Protein AF-A0A6N2D1R1-F1 (afdb_monomer_lite)

Sequence (76 aa):
MSATYGLRSDIFLIERWGLIAGIYAENLDYSFYGGPRFEIVPDFLELILTYGQGFNQRIKMPGFAIQLSFTPEQLW

pLDDT: mean 89.82, std 6.74, range [60.66, 96.12]

Structure (mmCIF, N/CA/C/O backbone):
data_AF-A0A6N2D1R1-F1
#
_entry.id   AF-A0A6N2D1R1-F1
#
loop_
_atom_site.group_PDB
_atom_site.id
_atom_site.type_symbol
_atom_site.label_atom_id
_atom_site.label_alt_id
_atom_site.label_comp_id
_atom_site.label_asym_id
_atom_site.label_entity_id
_atom_site.label_seq_id
_atom_site.pdbx_PDB_ins_code
_atom_site.Cartn_x
_atom_site.Cartn_y
_atom_site.Cartn_z
_atom_site.occupancy
_atom_site.B_iso_or_equiv
_atom_site.auth_seq_id
_atom_site.auth_comp_id
_atom_site.auth_asym_id
_atom_site.auth_atom_id
_atom_site.pdbx_PDB_model_num
ATOM 1 N N . MET A 1 1 ? 2.300 -9.676 -25.165 1.00 60.66 1 MET A N 1
ATOM 2 C CA . MET A 1 1 ? 1.548 -9.423 -23.918 1.00 60.66 1 MET A CA 1
ATOM 3 C C . MET A 1 1 ? 2.556 -9.030 -22.859 1.00 60.66 1 MET A C 1
ATOM 5 O O . MET A 1 1 ? 3.546 -9.735 -22.730 1.00 60.66 1 MET A O 1
ATOM 9 N N . SER A 1 2 ? 2.349 -7.899 -22.191 1.00 77.81 2 SER A N 1
ATOM 10 C CA . SER A 1 2 ? 3.171 -7.474 -21.056 1.00 77.81 2 SER A CA 1
ATOM 11 C C . SER A 1 2 ? 2.595 -8.116 -19.796 1.00 77.81 2 SER A C 1
ATOM 13 O O . SER A 1 2 ? 1.377 -8.077 -19.616 1.00 77.81 2 SER A O 1
ATOM 15 N N . ALA A 1 3 ? 3.424 -8.766 -18.981 1.00 80.56 3 ALA A N 1
ATOM 16 C CA . ALA A 1 3 ? 3.000 -9.335 -17.706 1.00 80.56 3 ALA A CA 1
ATOM 17 C C . ALA A 1 3 ? 3.509 -8.447 -16.569 1.00 80.56 3 ALA A C 1
ATOM 19 O O . ALA A 1 3 ? 4.711 -8.195 -16.474 1.00 80.56 3 ALA A O 1
ATOM 20 N N . THR A 1 4 ? 2.596 -7.995 -15.713 1.00 86.31 4 THR A N 1
ATOM 21 C CA . THR A 1 4 ? 2.935 -7.276 -14.483 1.00 86.31 4 THR A CA 1
ATOM 22 C C . THR A 1 4 ? 2.981 -8.270 -13.332 1.00 86.31 4 THR A C 1
ATOM 24 O O . THR A 1 4 ? 2.010 -8.981 -13.078 1.00 86.31 4 THR A O 1
ATOM 27 N N . TYR A 1 5 ? 4.105 -8.320 -12.630 1.00 90.44 5 TYR A N 1
ATOM 28 C CA . TYR A 1 5 ? 4.283 -9.114 -11.417 1.00 90.44 5 TYR A CA 1
ATOM 29 C C . TYR A 1 5 ? 4.780 -8.212 -10.294 1.00 90.44 5 TYR A C 1
ATOM 31 O O . TYR A 1 5 ? 5.353 -7.155 -10.541 1.00 90.44 5 TYR A O 1
ATOM 39 N N . GLY A 1 6 ? 4.548 -8.595 -9.045 1.00 91.19 6 GLY A N 1
ATOM 40 C CA . GLY A 1 6 ? 4.985 -7.778 -7.924 1.00 91.19 6 GLY A CA 1
ATOM 41 C C . GLY A 1 6 ? 4.768 -8.432 -6.577 1.00 91.19 6 GLY A C 1
ATOM 42 O O . GLY A 1 6 ? 4.065 -9.434 -6.457 1.00 91.19 6 GLY A O 1
ATOM 43 N N . LEU A 1 7 ? 5.390 -7.827 -5.573 1.00 93.94 7 LEU A N 1
ATOM 44 C CA . LEU A 1 7 ? 5.215 -8.155 -4.168 1.00 93.94 7 LEU A CA 1
ATOM 45 C C . LEU A 1 7 ? 4.564 -6.958 -3.481 1.00 93.94 7 LEU A C 1
ATOM 47 O O . LEU A 1 7 ? 5.031 -5.829 -3.630 1.00 93.94 7 LEU A O 1
ATOM 51 N N . ARG A 1 8 ? 3.513 -7.224 -2.710 1.00 92.88 8 ARG A N 1
ATOM 52 C CA . ARG A 1 8 ? 2.857 -6.264 -1.825 1.00 92.88 8 ARG A CA 1
ATOM 53 C C . ARG A 1 8 ? 2.921 -6.800 -0.401 1.00 92.88 8 ARG A C 1
ATOM 55 O O . ARG A 1 8 ? 2.664 -7.982 -0.185 1.00 92.88 8 ARG A O 1
ATOM 62 N N . SER A 1 9 ? 3.187 -5.903 0.535 1.00 92.81 9 SER A N 1
ATOM 63 C CA . SER A 1 9 ? 3.129 -6.153 1.966 1.00 92.81 9 SER A CA 1
ATOM 64 C C . SER A 1 9 ? 2.226 -5.131 2.643 1.00 92.81 9 SER A C 1
ATOM 66 O O . SER A 1 9 ? 2.301 -3.933 2.362 1.00 92.81 9 SER A O 1
ATOM 68 N N . ASP A 1 10 ? 1.428 -5.623 3.582 1.00 91.50 10 ASP A N 1
ATOM 69 C CA . ASP A 1 10 ? 0.625 -4.827 4.499 1.00 91.50 10 ASP A CA 1
ATOM 70 C C . ASP A 1 10 ? 1.140 -5.099 5.916 1.00 91.50 10 ASP A C 1
ATOM 72 O O . ASP A 1 10 ? 1.153 -6.240 6.379 1.00 91.50 10 ASP A O 1
ATOM 76 N N . ILE A 1 11 ? 1.628 -4.058 6.586 1.00 90.06 11 ILE A N 1
ATOM 77 C CA . ILE A 1 11 ? 2.205 -4.144 7.930 1.00 90.06 11 ILE A CA 1
ATOM 78 C C . ILE A 1 11 ? 1.340 -3.316 8.866 1.00 90.06 11 ILE A C 1
ATOM 80 O O . ILE A 1 11 ? 1.230 -2.106 8.689 1.00 90.06 11 ILE A O 1
ATOM 84 N N . PHE A 1 12 ? 0.759 -3.946 9.881 1.00 88.19 12 PHE A N 1
ATOM 85 C CA . PHE A 1 12 ? 0.020 -3.253 10.933 1.00 88.19 12 PHE A CA 1
ATOM 86 C C . PHE A 1 12 ? 0.973 -2.895 12.074 1.00 88.19 12 PHE A C 1
ATOM 88 O O . PHE A 1 12 ? 1.687 -3.757 12.584 1.00 88.19 12 PHE A O 1
ATOM 95 N N . LEU A 1 13 ? 1.011 -1.615 12.444 1.00 83.81 13 LEU A N 1
ATOM 96 C CA . LEU A 1 13 ? 1.887 -1.095 13.498 1.00 83.81 13 LEU A CA 1
ATOM 97 C C . LEU A 1 13 ? 1.162 -1.059 14.848 1.00 83.81 13 LEU A C 1
ATOM 99 O O . LEU A 1 13 ? 1.714 -1.468 15.864 1.00 83.81 13 LEU A O 1
ATOM 103 N N . ILE A 1 14 ? -0.075 -0.564 14.837 1.00 86.94 14 ILE A N 1
ATOM 104 C CA . ILE A 1 14 ? -1.016 -0.511 15.965 1.00 86.94 14 ILE A CA 1
ATOM 105 C C . ILE A 1 14 ? -2.423 -0.782 15.424 1.00 86.94 14 ILE A C 1
ATOM 107 O O . ILE A 1 14 ? -2.613 -0.755 14.211 1.00 86.94 14 ILE A O 1
ATOM 111 N N . GLU A 1 15 ? -3.410 -0.985 16.302 1.00 84.50 15 GLU A N 1
ATOM 112 C CA . GLU A 1 15 ? -4.764 -1.456 15.942 1.00 84.50 15 GLU A CA 1
ATOM 113 C C . GLU A 1 15 ? -5.392 -0.765 14.724 1.00 84.50 15 GLU A C 1
ATOM 115 O O . GLU A 1 15 ? -6.060 -1.416 13.939 1.00 84.50 15 GLU A O 1
ATOM 120 N N . ARG A 1 16 ? -5.160 0.540 14.534 1.00 90.06 16 ARG A N 1
ATOM 121 C CA . ARG A 1 16 ? -5.783 1.318 13.449 1.00 90.06 16 ARG A CA 1
ATOM 122 C C . ARG A 1 16 ? -4.821 1.840 12.395 1.00 90.06 16 ARG A C 1
ATOM 124 O O . ARG A 1 16 ? -5.263 2.518 11.474 1.00 90.06 16 ARG A O 1
ATOM 131 N N . TRP A 1 17 ? -3.520 1.603 12.539 1.00 94.50 17 TRP A N 1
ATOM 132 C CA . TRP A 1 17 ? -2.516 2.143 11.623 1.00 94.50 17 TRP A CA 1
ATOM 133 C C . TRP A 1 17 ? -1.663 1.039 11.036 1.00 94.50 17 TRP A C 1
ATOM 135 O O . TRP A 1 17 ? -1.077 0.223 11.749 1.00 94.50 17 TRP A O 1
ATOM 145 N N . GLY A 1 18 ? -1.515 1.096 9.722 1.00 94.88 18 GLY A N 1
ATOM 146 C CA . GLY A 1 18 ? -0.608 0.245 8.987 1.00 94.88 18 GLY A CA 1
ATOM 147 C C . GLY A 1 18 ? 0.132 0.992 7.893 1.00 94.88 18 GLY A C 1
ATOM 148 O O . GLY A 1 18 ? -0.098 2.171 7.617 1.00 94.88 18 GLY A O 1
ATOM 149 N N . LEU A 1 19 ? 1.039 0.269 7.262 1.00 94.56 19 LEU A N 1
ATOM 150 C CA . LEU A 1 19 ? 1.761 0.675 6.076 1.00 94.56 19 LEU A CA 1
ATOM 151 C C . LEU A 1 19 ? 1.476 -0.339 4.981 1.00 94.56 19 LEU A C 1
ATOM 153 O O . LEU A 1 19 ? 1.548 -1.546 5.209 1.00 94.56 1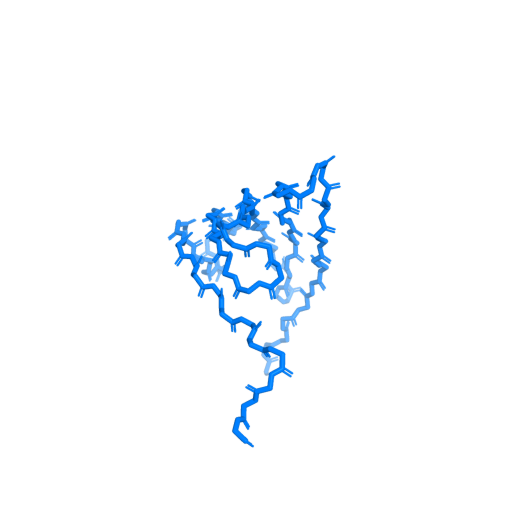9 LEU A O 1
ATOM 157 N N . ILE A 1 20 ? 1.194 0.172 3.793 1.00 94.69 20 ILE A N 1
ATOM 158 C CA . ILE A 1 20 ? 1.184 -0.612 2.569 1.00 94.69 20 ILE A CA 1
ATOM 159 C C . ILE A 1 20 ? 2.441 -0.265 1.786 1.00 94.69 20 ILE A C 1
ATOM 161 O O . ILE A 1 20 ? 2.801 0.906 1.651 1.00 94.69 20 ILE A O 1
ATOM 165 N N . ALA A 1 21 ? 3.120 -1.279 1.278 1.00 94.69 21 ALA A N 1
ATOM 166 C CA . ALA A 1 21 ? 4.249 -1.095 0.386 1.00 94.69 21 ALA A CA 1
ATOM 167 C C . ALA A 1 21 ? 4.261 -2.210 -0.648 1.00 94.69 21 ALA A C 1
ATOM 169 O O . ALA A 1 21 ? 3.962 -3.363 -0.340 1.00 94.69 21 ALA A O 1
ATOM 170 N N . GLY A 1 22 ? 4.656 -1.892 -1.870 1.00 94.50 22 GLY A N 1
ATOM 171 C CA . GLY A 1 22 ? 4.907 -2.913 -2.861 1.00 94.50 22 GLY A CA 1
ATOM 172 C C . GLY A 1 22 ? 5.814 -2.458 -3.980 1.00 94.50 22 GLY A C 1
ATOM 173 O O . GLY A 1 22 ? 6.021 -1.270 -4.228 1.00 94.50 22 GLY A O 1
ATOM 174 N N . ILE A 1 23 ? 6.37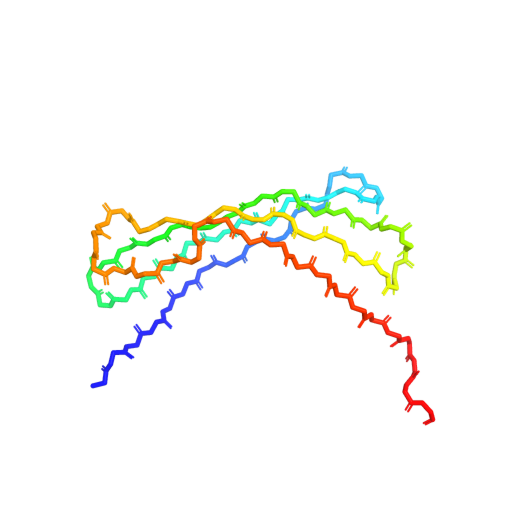5 -3.458 -4.640 1.00 94.06 23 ILE A N 1
ATOM 175 C CA . ILE A 1 23 ? 7.257 -3.313 -5.786 1.00 94.06 23 ILE A CA 1
ATOM 176 C C . ILE A 1 23 ? 6.636 -4.124 -6.912 1.00 94.06 23 ILE A C 1
ATOM 178 O O . ILE A 1 23 ? 6.318 -5.301 -6.735 1.00 94.06 23 ILE A O 1
ATOM 182 N N . TYR A 1 24 ? 6.482 -3.490 -8.066 1.00 92.06 24 TYR A N 1
ATOM 183 C CA . TYR A 1 24 ? 5.990 -4.117 -9.282 1.00 92.06 24 TYR A CA 1
ATOM 184 C C . TYR A 1 24 ? 7.055 -4.063 -10.360 1.00 92.06 24 TYR A C 1
ATOM 186 O O . TYR A 1 24 ? 7.889 -3.156 -10.393 1.00 92.06 24 TYR A O 1
ATOM 194 N N . ALA A 1 25 ? 6.999 -5.032 -11.255 1.00 91.19 25 ALA A N 1
ATOM 195 C CA . ALA A 1 25 ? 7.819 -5.094 -12.436 1.00 91.19 25 ALA A CA 1
ATOM 196 C C . ALA A 1 25 ? 6.946 -5.397 -13.650 1.00 91.19 25 ALA A C 1
ATOM 198 O O . ALA A 1 25 ? 6.020 -6.211 -13.600 1.00 91.19 25 ALA A O 1
ATOM 199 N N . GLU A 1 26 ? 7.263 -4.715 -14.741 1.00 90.12 26 GLU A N 1
ATOM 200 C CA . GLU A 1 26 ? 6.662 -4.916 -16.046 1.00 90.12 26 GLU A CA 1
ATOM 201 C C . GLU A 1 26 ? 7.804 -5.074 -17.057 1.00 90.12 26 GLU A C 1
ATOM 203 O O . GLU A 1 26 ? 8.529 -4.128 -17.369 1.00 90.12 26 GLU A O 1
ATOM 208 N N . ASN A 1 27 ? 8.001 -6.299 -17.550 1.00 87.00 27 ASN A N 1
ATOM 209 C CA . ASN A 1 27 ? 9.175 -6.698 -18.338 1.00 87.00 27 ASN A CA 1
ATOM 210 C C . ASN A 1 27 ? 10.509 -6.462 -17.591 1.00 87.00 27 ASN A C 1
ATOM 212 O O . ASN A 1 27 ? 10.871 -7.254 -16.729 1.00 87.00 27 ASN A O 1
ATOM 216 N N . LEU A 1 28 ? 11.252 -5.405 -17.940 1.00 85.81 28 LEU A N 1
ATOM 217 C CA . LEU A 1 28 ? 12.531 -5.018 -17.319 1.00 85.81 28 LEU A CA 1
ATOM 218 C C . LEU A 1 28 ? 12.435 -3.704 -16.534 1.00 85.81 28 LEU A C 1
ATOM 220 O O . LEU A 1 28 ? 13.438 -3.228 -16.002 1.00 85.81 28 LEU A O 1
ATOM 224 N N . ASP A 1 29 ? 11.253 -3.098 -16.496 1.00 90.06 29 ASP A N 1
ATOM 225 C CA . ASP A 1 29 ? 11.015 -1.867 -15.765 1.00 90.06 29 ASP A CA 1
ATOM 226 C C . ASP A 1 29 ? 10.440 -2.193 -14.385 1.00 90.06 29 ASP A C 1
ATOM 228 O O . ASP A 1 29 ? 9.710 -3.170 -14.208 1.00 90.06 29 ASP A O 1
ATOM 232 N N . TYR A 1 30 ? 10.772 -1.358 -13.404 1.00 91.88 30 TYR A N 1
ATOM 233 C CA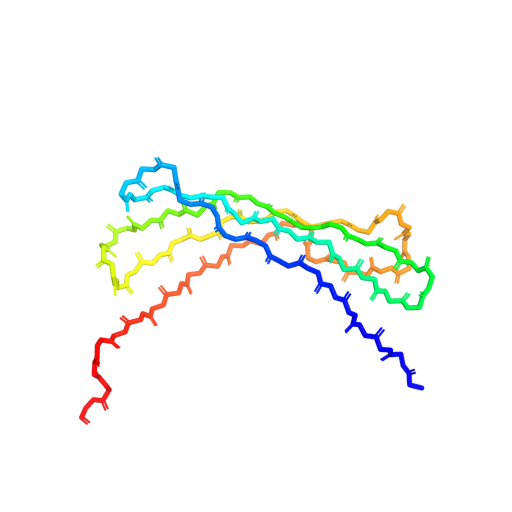 . TYR A 1 30 ? 10.367 -1.532 -12.014 1.00 91.88 30 TYR A CA 1
ATOM 234 C C . TYR A 1 30 ? 9.654 -0.278 -11.515 1.00 91.88 30 TYR A C 1
ATOM 236 O O . TYR A 1 30 ? 9.951 0.846 -11.936 1.00 91.88 30 TYR A O 1
ATOM 244 N N . SER A 1 31 ? 8.757 -0.458 -10.560 1.00 94.19 31 SER A N 1
ATOM 245 C CA . SER A 1 31 ? 8.074 0.625 -9.869 1.00 94.19 31 SER A CA 1
ATOM 246 C C . SER A 1 31 ? 7.833 0.275 -8.415 1.00 94.19 31 SER A C 1
ATOM 248 O O . SER A 1 31 ? 7.706 -0.899 -8.072 1.00 94.19 31 SER A O 1
ATOM 250 N N . PHE A 1 32 ? 7.705 1.291 -7.575 1.00 93.75 32 PHE A N 1
ATOM 251 C CA . PHE A 1 32 ? 7.278 1.128 -6.195 1.00 93.75 32 PHE A CA 1
ATOM 252 C C . PHE A 1 32 ? 5.956 1.849 -5.968 1.00 93.75 32 PHE A C 1
ATOM 254 O O . PHE A 1 32 ? 5.619 2.805 -6.671 1.00 93.75 32 PHE A O 1
ATOM 261 N N . TYR A 1 33 ? 5.230 1.407 -4.954 1.00 93.75 33 TYR A N 1
ATOM 262 C CA . TYR A 1 33 ? 4.161 2.183 -4.355 1.00 93.75 33 TYR A CA 1
ATOM 263 C C . TYR A 1 33 ? 4.115 1.932 -2.853 1.00 93.75 33 TYR A C 1
ATOM 265 O O . TYR A 1 33 ? 4.561 0.891 -2.368 1.00 93.75 33 TYR A O 1
ATOM 273 N N . GLY A 1 34 ? 3.562 2.876 -2.112 1.00 95.12 34 GLY A N 1
ATOM 274 C CA . GLY A 1 34 ? 3.284 2.664 -0.706 1.00 95.12 34 GLY A CA 1
ATOM 275 C C . GLY A 1 34 ? 2.787 3.908 -0.002 1.00 95.12 34 GLY A C 1
ATOM 276 O O . GLY A 1 34 ? 2.731 4.995 -0.578 1.00 95.12 34 GLY A O 1
ATOM 277 N N . GLY A 1 35 ? 2.423 3.737 1.258 1.00 95.88 35 GLY A N 1
ATOM 278 C CA . GLY A 1 35 ? 2.009 4.826 2.123 1.00 95.88 35 GLY A CA 1
ATOM 279 C C . GLY A 1 35 ? 1.224 4.346 3.340 1.00 95.88 35 GLY A C 1
ATOM 280 O O . GLY A 1 35 ? 1.163 3.141 3.608 1.00 95.88 35 GLY A O 1
ATOM 281 N N . PRO A 1 36 ? 0.679 5.280 4.130 1.00 96.06 36 PRO A N 1
ATOM 282 C CA . PRO A 1 36 ? -0.076 4.938 5.319 1.00 96.06 36 PRO A CA 1
ATOM 283 C C . PRO A 1 36 ? -1.464 4.388 4.985 1.00 96.06 36 PRO A C 1
ATOM 285 O O . PRO A 1 36 ? -2.158 4.858 4.079 1.00 96.06 36 PRO A O 1
ATOM 288 N N . ARG A 1 37 ? -1.880 3.428 5.803 1.00 94.44 37 ARG A N 1
ATOM 289 C CA . ARG A 1 37 ? -3.237 2.903 5.898 1.00 94.44 37 ARG A CA 1
ATOM 290 C C . ARG A 1 37 ? -3.778 3.208 7.288 1.00 94.44 37 ARG A C 1
ATOM 292 O O . ARG A 1 37 ? -3.079 3.015 8.282 1.00 94.44 37 ARG A O 1
ATOM 299 N N . PHE A 1 38 ? -5.015 3.679 7.344 1.00 95.12 38 PHE A N 1
ATOM 300 C CA . PHE A 1 38 ? -5.696 4.038 8.575 1.00 95.12 38 PHE A CA 1
ATOM 301 C C . PHE A 1 38 ? -7.118 3.483 8.593 1.00 95.12 38 PHE A C 1
ATOM 303 O O . PHE A 1 38 ? -7.891 3.719 7.667 1.00 95.12 38 PHE A O 1
ATOM 310 N N . GLU A 1 39 ? -7.482 2.788 9.664 1.00 94.38 39 GLU A N 1
ATOM 311 C CA . GLU A 1 39 ? -8.849 2.329 9.901 1.00 94.38 39 GLU A CA 1
ATOM 312 C C . GLU A 1 39 ? -9.647 3.426 10.612 1.00 94.38 39 GLU A C 1
ATOM 314 O O . GLU A 1 39 ? -9.452 3.720 11.797 1.00 94.38 39 GLU A O 1
ATOM 319 N N . ILE A 1 40 ? -10.563 4.047 9.866 1.00 94.75 40 ILE A N 1
ATOM 320 C CA . ILE A 1 40 ? -11.491 5.054 10.390 1.00 94.75 40 ILE A CA 1
ATOM 321 C C . ILE A 1 40 ? -12.478 4.366 11.336 1.00 94.75 40 ILE A C 1
ATOM 323 O O . ILE A 1 40 ? -12.674 4.804 12.475 1.00 94.75 40 ILE A O 1
ATOM 327 N N . VAL A 1 41 ? -13.059 3.261 10.867 1.00 92.31 41 VAL A N 1
ATOM 328 C CA . VAL A 1 41 ? -13.903 2.358 11.650 1.00 92.31 41 VAL A CA 1
ATOM 329 C C . VAL A 1 41 ? -13.264 0.971 11.575 1.00 92.31 41 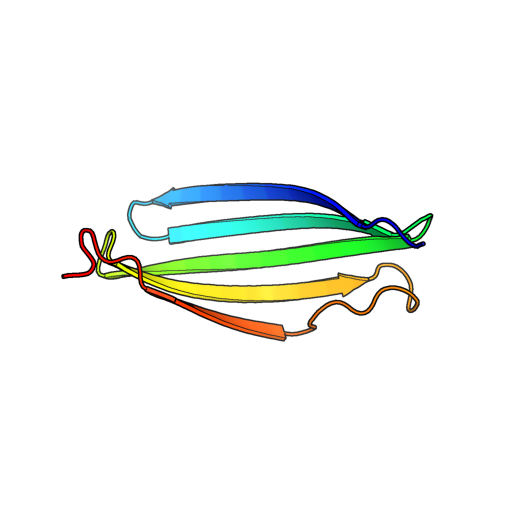VAL A C 1
ATOM 331 O O . VAL A 1 41 ? -13.104 0.480 10.453 1.00 92.31 41 VAL A O 1
ATOM 334 N N . PRO A 1 42 ? -12.895 0.362 12.719 1.00 89.00 42 PRO A N 1
ATOM 335 C CA . PRO A 1 42 ? -12.273 -0.960 12.743 1.00 89.00 42 PRO A CA 1
ATOM 336 C C . PRO A 1 42 ? -13.082 -1.974 11.939 1.00 89.00 42 PRO A C 1
ATOM 338 O O . PRO A 1 42 ? -14.313 -1.944 11.995 1.00 89.00 42 PRO A O 1
ATOM 341 N N . ASP A 1 43 ? -12.384 -2.810 11.172 1.00 87.31 43 ASP A N 1
ATOM 342 C CA . ASP A 1 43 ? -12.947 -3.911 10.372 1.00 87.31 43 ASP A CA 1
ATOM 343 C C . ASP A 1 43 ? -14.013 -3.516 9.329 1.00 87.31 43 ASP A C 1
ATOM 345 O O . ASP A 1 43 ? -14.635 -4.380 8.719 1.00 87.31 43 ASP A O 1
ATOM 349 N N . PHE A 1 44 ? -14.217 -2.218 9.076 1.00 92.12 44 PHE A N 1
ATOM 350 C CA . PHE A 1 44 ? -15.324 -1.736 8.245 1.00 92.12 44 PHE A CA 1
ATOM 351 C C . PHE A 1 44 ? -14.916 -0.671 7.233 1.00 92.12 44 PHE A C 1
ATOM 353 O O . PHE A 1 44 ? -15.241 -0.786 6.049 1.00 92.12 44 PHE A O 1
ATOM 360 N N . LEU A 1 45 ? -14.230 0.382 7.689 1.00 94.56 45 LEU A N 1
ATOM 361 C CA . LEU A 1 45 ? -13.906 1.546 6.868 1.00 94.56 45 LEU A CA 1
ATOM 362 C C . LEU A 1 45 ? -12.443 1.937 7.034 1.00 94.56 45 LEU A C 1
ATOM 364 O O . LEU A 1 45 ? -12.011 2.354 8.110 1.00 94.56 45 LEU A O 1
ATOM 368 N N . GLU A 1 46 ? -11.719 1.915 5.923 1.00 95.06 46 GLU A N 1
ATOM 369 C CA . GLU A 1 46 ? -10.306 2.269 5.861 1.00 95.06 46 GLU A CA 1
ATOM 370 C C . GLU A 1 46 ? -10.021 3.362 4.830 1.00 95.06 46 GLU A C 1
ATOM 372 O O . GLU A 1 46 ? -10.657 3.452 3.778 1.00 95.06 46 GLU A O 1
ATOM 377 N N . LEU A 1 47 ? -9.019 4.178 5.143 1.00 96.12 47 LEU A N 1
ATOM 378 C CA . LEU A 1 47 ? -8.403 5.158 4.266 1.00 96.12 47 LEU A CA 1
ATOM 379 C C . LEU A 1 47 ? -6.964 4.733 3.992 1.00 96.12 47 LEU A C 1
ATOM 381 O O . L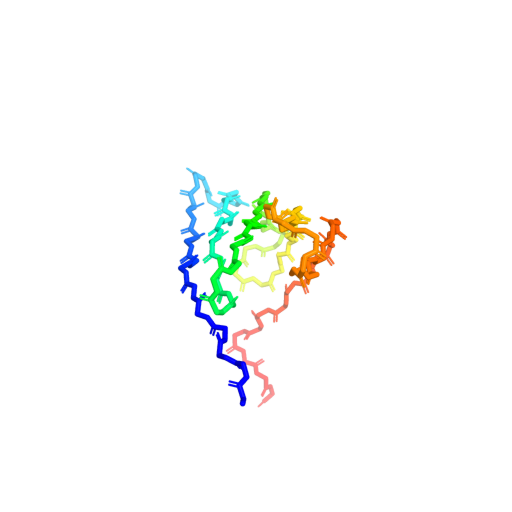EU A 1 47 ? -6.185 4.507 4.918 1.00 96.12 47 LEU A O 1
ATOM 385 N N . ILE A 1 48 ? -6.591 4.687 2.721 1.00 95.31 48 ILE A N 1
ATOM 386 C CA . ILE A 1 48 ? -5.224 4.416 2.293 1.00 95.31 48 ILE A CA 1
ATOM 387 C C . ILE A 1 48 ? -4.752 5.590 1.446 1.00 95.31 48 ILE A C 1
ATOM 389 O O . ILE A 1 48 ? -5.375 5.949 0.445 1.00 95.31 48 ILE A O 1
ATOM 393 N N . LEU A 1 49 ? -3.642 6.193 1.860 1.00 96.12 49 LEU A N 1
ATOM 394 C CA . LEU A 1 49 ? -2.958 7.224 1.093 1.00 96.12 49 LEU A CA 1
ATOM 395 C C . LEU A 1 49 ? -1.697 6.593 0.531 1.00 96.12 49 LEU A C 1
ATOM 397 O O . LEU A 1 49 ? -0.834 6.167 1.291 1.00 96.12 49 LEU A O 1
ATOM 401 N N . THR A 1 50 ? -1.576 6.528 -0.788 1.00 95.81 50 THR A N 1
ATOM 402 C CA . THR A 1 50 ? -0.399 5.930 -1.422 1.00 95.81 50 THR A CA 1
ATOM 403 C C . THR A 1 50 ? 0.261 6.893 -2.379 1.00 95.81 50 THR A C 1
ATOM 405 O O . THR A 1 50 ? -0.413 7.644 -3.086 1.00 95.81 50 THR A O 1
ATOM 408 N N . TYR A 1 51 ? 1.582 6.811 -2.438 1.00 95.25 51 TYR A N 1
ATOM 409 C CA . TYR A 1 51 ? 2.367 7.362 -3.521 1.00 95.25 51 TYR A CA 1
ATOM 410 C C . TYR A 1 51 ? 3.014 6.228 -4.314 1.00 95.25 51 TYR A C 1
ATOM 412 O O . TYR A 1 51 ? 3.559 5.297 -3.718 1.00 95.25 51 TYR A O 1
ATOM 420 N N . GLY A 1 52 ? 2.953 6.297 -5.639 1.00 94.50 52 GLY A N 1
ATOM 421 C CA . GLY A 1 52 ? 3.548 5.322 -6.539 1.00 94.50 52 GLY A CA 1
ATOM 422 C C . GLY A 1 52 ? 4.377 5.982 -7.629 1.00 94.50 52 GLY A C 1
ATOM 423 O O . GLY A 1 52 ? 3.985 6.987 -8.220 1.00 94.50 52 GLY A O 1
ATOM 424 N N . GLN A 1 53 ? 5.528 5.393 -7.936 1.00 93.25 53 GLN A N 1
ATOM 425 C CA . GLN A 1 53 ? 6.410 5.895 -8.979 1.00 93.25 53 GLN A CA 1
ATOM 426 C C . GLN A 1 53 ? 7.181 4.758 -9.657 1.00 93.25 53 GLN A C 1
ATOM 428 O O . GLN A 1 53 ? 7.669 3.825 -9.019 1.00 93.25 53 GLN A O 1
ATOM 433 N N . GLY A 1 54 ? 7.302 4.852 -10.983 1.00 92.44 54 GLY A N 1
ATOM 434 C CA . GLY A 1 54 ? 8.227 4.035 -11.763 1.00 92.44 54 GLY A CA 1
ATOM 435 C C . GLY A 1 54 ? 9.664 4.523 -11.597 1.00 92.44 54 GLY A C 1
ATOM 436 O O . GLY A 1 54 ? 9.921 5.722 -11.685 1.00 92.44 54 GLY A O 1
ATOM 437 N N . PHE A 1 55 ? 10.612 3.603 -11.410 1.00 89.56 55 PHE A N 1
ATOM 438 C CA . PHE A 1 55 ? 12.039 3.950 -11.435 1.00 89.56 55 PHE A CA 1
ATOM 439 C C . PHE A 1 55 ? 12.465 4.458 -12.820 1.00 89.56 55 PHE A C 1
ATOM 441 O O . PHE A 1 55 ? 13.342 5.311 -12.928 1.00 89.56 55 PHE A O 1
ATOM 448 N N . ASN A 1 56 ? 11.775 3.990 -13.864 1.00 85.44 56 ASN A N 1
ATOM 449 C CA . ASN A 1 56 ? 11.859 4.503 -15.226 1.00 85.44 56 ASN A CA 1
ATOM 450 C C . ASN A 1 56 ? 10.513 5.109 -15.649 1.00 85.44 56 ASN A C 1
ATOM 452 O O . ASN A 1 56 ? 9.454 4.688 -15.190 1.00 85.44 56 ASN A O 1
ATOM 456 N N . GLN A 1 57 ? 10.536 6.029 -16.618 1.00 75.75 57 GLN A N 1
ATOM 457 C CA . GLN A 1 57 ? 9.329 6.694 -17.146 1.00 75.75 57 GLN A CA 1
ATOM 458 C C . GLN A 1 57 ? 8.383 5.768 -17.940 1.00 75.75 57 GLN A C 1
ATOM 460 O O . GLN A 1 57 ? 7.345 6.213 -18.426 1.00 75.75 57 GLN A O 1
ATOM 465 N N . ARG A 1 58 ? 8.748 4.493 -18.114 1.00 81.19 58 ARG A N 1
ATOM 466 C CA . ARG A 1 58 ? 7.996 3.518 -18.915 1.00 81.19 58 ARG A CA 1
ATOM 467 C C . ARG A 1 58 ? 6.810 2.918 -18.163 1.00 81.19 58 ARG A C 1
ATOM 469 O O . ARG A 1 58 ? 5.790 2.658 -18.792 1.00 81.19 58 ARG A O 1
ATOM 476 N N . ILE A 1 59 ? 6.913 2.763 -16.840 1.00 80.25 59 ILE A N 1
ATOM 477 C CA . ILE A 1 59 ? 5.798 2.302 -16.005 1.00 80.25 59 ILE A CA 1
ATOM 478 C C . ILE A 1 59 ? 5.055 3.515 -15.458 1.00 80.25 59 ILE A C 1
ATOM 480 O O . ILE A 1 59 ? 5.610 4.324 -14.711 1.00 80.25 59 ILE A O 1
ATOM 484 N N . LYS A 1 60 ? 3.770 3.618 -15.798 1.00 80.25 60 LYS A N 1
ATOM 485 C CA . LYS A 1 60 ? 2.872 4.608 -15.205 1.00 80.25 60 LYS A CA 1
ATOM 486 C C . LYS A 1 60 ? 2.285 4.045 -13.917 1.00 80.25 60 LYS A C 1
ATOM 488 O O . LYS A 1 60 ? 1.357 3.246 -13.958 1.00 80.25 60 LYS A O 1
ATOM 493 N N . MET A 1 61 ? 2.817 4.486 -12.783 1.00 83.06 61 MET A N 1
ATOM 494 C CA . MET A 1 61 ? 2.160 4.313 -11.488 1.00 83.06 61 MET A CA 1
ATOM 495 C C . MET A 1 61 ? 1.241 5.502 -11.193 1.00 83.06 61 MET A C 1
ATOM 497 O O . MET A 1 61 ? 1.517 6.618 -11.650 1.00 83.06 61 MET A O 1
ATOM 501 N N . PRO A 1 62 ? 0.162 5.297 -10.421 1.00 77.50 62 PRO A N 1
ATOM 502 C CA . PRO A 1 62 ? -0.579 6.409 -9.855 1.00 77.50 62 PRO A CA 1
ATOM 503 C C . PRO A 1 62 ? 0.350 7.170 -8.904 1.00 77.50 62 PRO A C 1
ATOM 505 O O . PRO A 1 62 ? 0.756 6.629 -7.881 1.00 77.50 62 PRO A O 1
ATOM 508 N N . GLY A 1 63 ? 0.694 8.408 -9.282 1.00 88.56 63 GLY A N 1
ATOM 509 C CA . GLY A 1 63 ? 1.576 9.296 -8.524 1.00 88.56 63 GLY A CA 1
ATOM 510 C C . GLY A 1 63 ? 1.119 9.409 -7.079 1.00 88.56 63 GLY A C 1
ATOM 511 O O . GLY A 1 63 ? 1.682 8.769 -6.214 1.00 88.56 63 GLY A O 1
ATOM 512 N N . PHE A 1 64 ? 0.058 10.168 -6.821 1.00 94.06 64 PHE A N 1
ATOM 513 C CA . PHE A 1 64 ? -0.622 10.177 -5.527 1.00 94.06 64 PHE A CA 1
ATOM 514 C C . PHE A 1 64 ? -2.031 9.611 -5.695 1.00 94.06 64 PHE A C 1
ATOM 516 O O . PHE A 1 64 ? -2.740 9.995 -6.627 1.00 94.06 64 PHE A O 1
ATOM 523 N N . ALA A 1 65 ? -2.432 8.715 -4.800 1.00 94.19 65 ALA A N 1
ATOM 524 C CA . ALA A 1 65 ? -3.760 8.123 -4.788 1.00 94.19 65 ALA A CA 1
ATOM 525 C C . ALA A 1 65 ? -4.349 8.116 -3.376 1.00 94.19 65 ALA A C 1
ATOM 527 O O . ALA A 1 65 ? -3.657 7.857 -2.389 1.00 94.19 65 ALA A O 1
ATOM 528 N N . ILE A 1 66 ? -5.652 8.384 -3.322 1.00 95.88 66 ILE A N 1
ATOM 529 C CA . ILE A 1 66 ? -6.487 8.275 -2.130 1.00 95.88 66 ILE A CA 1
ATOM 530 C C . ILE A 1 66 ? -7.461 7.132 -2.388 1.00 95.88 66 ILE A C 1
ATOM 532 O O . ILE A 1 66 ? -8.219 7.179 -3.357 1.00 95.88 66 ILE A O 1
ATOM 536 N N . GLN A 1 67 ? -7.447 6.123 -1.527 1.00 94.69 67 GLN A N 1
ATOM 537 C CA . GLN A 1 67 ? -8.363 4.993 -1.582 1.00 94.69 67 GLN A CA 1
ATOM 538 C C . GLN A 1 67 ? -9.187 4.933 -0.297 1.00 94.69 67 GLN A C 1
ATOM 540 O O . GLN A 1 67 ? -8.653 5.056 0.802 1.00 94.69 67 GLN A O 1
ATOM 545 N N . LEU A 1 68 ? -10.488 4.709 -0.457 1.00 95.81 68 LEU A N 1
ATOM 546 C CA . LEU A 1 68 ? -11.402 4.344 0.618 1.00 95.81 68 LEU A CA 1
ATOM 547 C C . LEU A 1 68 ? -11.883 2.921 0.350 1.00 95.81 68 LEU A C 1
ATOM 549 O O . LEU A 1 68 ? -12.398 2.662 -0.741 1.00 95.81 68 LEU A O 1
ATOM 553 N N . SER A 1 69 ? -11.723 2.020 1.317 1.00 93.19 69 SER A N 1
ATOM 554 C CA . SER A 1 69 ? -12.261 0.660 1.212 1.00 93.19 69 SER A CA 1
ATOM 555 C C . SER A 1 69 ? -13.346 0.439 2.258 1.00 93.19 69 SER A C 1
ATOM 557 O O . SER A 1 69 ? -13.248 0.909 3.393 1.00 93.19 69 SER A O 1
ATOM 559 N N . PHE A 1 70 ? -14.382 -0.282 1.840 1.00 94.44 70 PHE A N 1
ATOM 560 C CA . PHE A 1 70 ? -15.545 -0.619 2.643 1.00 94.44 70 PHE A CA 1
ATOM 561 C C . PHE A 1 70 ? -15.686 -2.137 2.678 1.00 94.44 70 PHE A C 1
ATOM 563 O O . PHE A 1 70 ? -15.863 -2.757 1.626 1.00 94.44 70 PHE A O 1
ATOM 570 N N . THR A 1 71 ? -15.609 -2.717 3.871 1.00 91.69 71 THR A N 1
ATOM 571 C CA . THR A 1 71 ? -15.589 -4.172 4.064 1.00 91.69 71 THR A CA 1
ATOM 572 C C . THR A 1 71 ? -16.714 -4.569 5.017 1.00 91.69 71 THR A C 1
ATOM 574 O O . THR A 1 71 ? -16.488 -4.711 6.212 1.00 91.69 71 THR A O 1
ATOM 577 N N . PRO A 1 72 ? -17.960 -4.696 4.532 1.00 88.00 72 PRO A N 1
ATOM 578 C CA . PRO A 1 72 ? -19.065 -5.127 5.373 1.00 88.00 72 PRO A CA 1
ATOM 579 C C . PRO A 1 72 ? -18.950 -6.629 5.648 1.00 88.00 72 PRO A C 1
ATOM 581 O O . PRO A 1 72 ? -18.614 -7.402 4.751 1.00 88.00 72 PRO A O 1
ATOM 584 N N . GLU A 1 73 ? -19.295 -7.055 6.863 1.00 86.12 73 GLU A N 1
ATOM 585 C CA . GLU A 1 73 ? -19.302 -8.481 7.230 1.00 86.12 73 GLU A CA 1
ATOM 586 C C . GLU A 1 73 ? -20.315 -9.295 6.408 1.00 86.12 73 GLU A C 1
ATOM 588 O O . GLU A 1 73 ? -20.107 -10.480 6.150 1.00 86.12 73 GLU A O 1
ATOM 593 N N . GLN A 1 74 ? -21.407 -8.661 5.968 1.00 83.75 74 GLN A N 1
ATOM 594 C CA . GLN A 1 74 ? -22.449 -9.301 5.175 1.00 83.75 74 GLN A CA 1
ATOM 595 C C . GLN A 1 74 ? -23.046 -8.314 4.165 1.00 83.75 74 GLN A C 1
ATOM 597 O O . GLN A 1 74 ? -23.390 -7.180 4.502 1.00 83.75 74 GLN A O 1
ATOM 602 N N . LEU A 1 75 ? -23.179 -8.756 2.914 1.00 71.44 75 LEU A N 1
ATOM 603 C CA . LEU A 1 75 ? -23.934 -8.060 1.875 1.00 71.44 75 LEU A CA 1
ATOM 604 C C . LEU A 1 75 ? -25.287 -8.766 1.730 1.00 71.44 75 LEU A C 1
ATOM 606 O O . LEU A 1 75 ? -25.343 -9.742 0.995 1.00 71.44 75 LEU A O 1
ATOM 610 N N . TRP A 1 76 ? -26.289 -8.255 2.465 1.00 72.88 76 TRP A N 1
ATOM 611 C CA . TRP A 1 76 ? -27.728 -8.612 2.495 1.00 72.88 76 TRP A CA 1
ATOM 612 C C . TRP A 1 76 ? -28.135 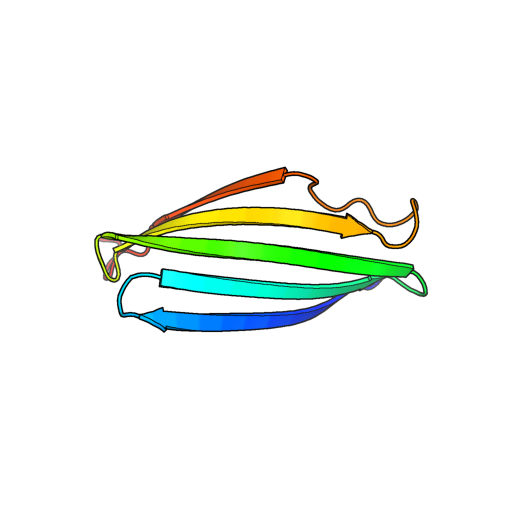-10.094 2.601 1.00 72.88 76 TRP A C 1
ATOM 614 O O . TRP A 1 76 ? -27.639 -10.971 1.866 1.00 72.88 76 TRP A O 1
#

Radius of gyration: 14.6 Å; chains: 1; bounding box: 40×20×40 Å

Foldseek 3Di:
DKDKDKDWDWADPDQFKIKIKMKIDTPHWIKIKIDIKGDPDGQFKIKGWMAMDTPDPPDDDDGIDIDIDGHDPDDD

Secondary structure (DSSP, 8-state):
---EEEEEEEEEEETTEEEEEEEEEETTEEEEEEEEEEEEETTTEEEEEEEEEESSTTS---SEEEEEEE--S---